Protein AF-A0A2V5ZCC7-F1 (afdb_monomer_lite)

Foldseek 3Di:
DEEEEQEAPAPVSVVVQVVCVVVPYNYHYDYPDDPVRPPHPRPDPDDDQDLCPDPPPVSNVVSVVVVVVVVVVCVVVVNDDD

Secondary structure (DSSP, 8-state):
--EEEEE--SHHHHHHHHHHHHTT-EEEEE-SSSSS-TT-TT-SS--------TT-HHHHHHHHHHHHHHHHHHHHTT----

Sequence (82 aa):
MSRTIVVGAGINGVTAAIELKKRGHEVVLIDPGPLPHPLAASTDISKAVRAAYGADEDYTALAERSIKLWRQWNQEFGTESA

Structure (mmCIF, N/CA/C/O backbone):
data_AF-A0A2V5ZCC7-F1
#
_entry.id   AF-A0A2V5ZCC7-F1
#
loop_
_atom_site.group_PDB
_atom_site.id
_atom_site.type_symbol
_atom_site.label_atom_id
_atom_site.label_alt_id
_atom_site.label_comp_id
_atom_site.label_asym_id
_atom_site.label_entity_id
_atom_site.label_seq_id
_atom_site.pdbx_PDB_ins_code
_atom_site.Cartn_x
_atom_site.Cartn_y
_atom_site.Cartn_z
_atom_site.occupancy
_atom_site.B_iso_or_equiv
_atom_site.auth_seq_id
_atom_site.auth_comp_id
_atom_site.auth_asym_id
_atom_site.auth_atom_id
_atom_site.pdbx_PDB_model_num
ATOM 1 N N . MET A 1 1 ? -21.701 6.687 -1.084 1.00 83.25 1 MET A N 1
ATOM 2 C CA . MET A 1 1 ? -21.163 6.495 0.280 1.00 83.25 1 MET A CA 1
ATOM 3 C C . MET A 1 1 ? -21.515 5.086 0.729 1.00 83.25 1 MET A C 1
ATOM 5 O O . MET A 1 1 ? -22.695 4.761 0.749 1.00 83.25 1 MET A O 1
ATOM 9 N N . SER A 1 2 ? -20.521 4.248 1.020 1.00 93.88 2 SER A N 1
ATOM 10 C CA . SER A 1 2 ? -20.721 2.902 1.583 1.00 93.88 2 SER A CA 1
ATOM 11 C C . SER A 1 2 ? -19.764 2.680 2.748 1.00 93.88 2 SER A C 1
ATOM 13 O O . SER A 1 2 ? -18.723 3.339 2.820 1.00 93.88 2 SER A O 1
ATOM 15 N N . ARG A 1 3 ? -20.118 1.745 3.630 1.00 97.56 3 ARG A N 1
ATOM 16 C CA . ARG A 1 3 ? -19.235 1.249 4.683 1.00 97.56 3 ARG A CA 1
ATOM 17 C C . ARG A 1 3 ? -18.449 0.053 4.156 1.00 97.56 3 ARG A C 1
ATOM 19 O O . ARG A 1 3 ? -19.055 -0.910 3.691 1.00 97.56 3 ARG A O 1
ATOM 26 N N . THR A 1 4 ? -17.124 0.126 4.214 1.00 98.38 4 THR A N 1
ATOM 27 C CA . THR A 1 4 ? -16.214 -0.874 3.645 1.00 98.38 4 THR A CA 1
ATOM 28 C C . THR A 1 4 ? -15.203 -1.319 4.693 1.00 98.38 4 THR A C 1
ATOM 30 O O . THR A 1 4 ? -14.587 -0.492 5.362 1.00 98.38 4 THR A O 1
ATOM 33 N N . ILE A 1 5 ? -15.012 -2.632 4.814 1.00 98.44 5 ILE A N 1
ATOM 34 C CA . ILE A 1 5 ? -13.958 -3.219 5.643 1.00 98.44 5 ILE A CA 1
ATOM 35 C C . ILE A 1 5 ? -12.840 -3.693 4.715 1.00 98.44 5 ILE A C 1
ATOM 37 O O . ILE A 1 5 ? -13.094 -4.439 3.771 1.00 98.44 5 ILE A O 1
ATOM 41 N N . VAL A 1 6 ? -11.613 -3.263 4.990 1.00 98.25 6 VAL A N 1
ATOM 42 C CA . VAL A 1 6 ? -10.397 -3.737 4.327 1.00 98.25 6 VAL A CA 1
ATOM 43 C C . VAL A 1 6 ? -9.663 -4.654 5.299 1.00 98.25 6 VAL A C 1
ATOM 45 O O . VAL A 1 6 ? -9.314 -4.236 6.403 1.00 98.25 6 VAL A O 1
ATOM 48 N N . VAL A 1 7 ? -9.457 -5.909 4.896 1.00 97.38 7 VAL A N 1
ATOM 49 C CA . VAL A 1 7 ? -8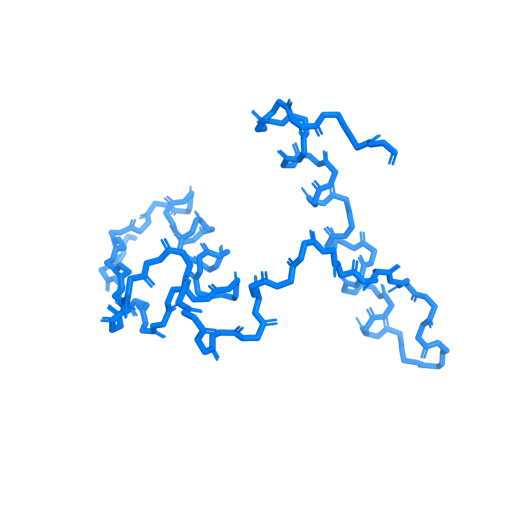.787 -6.934 5.707 1.00 97.38 7 VAL A CA 1
ATOM 50 C C . VAL A 1 7 ? -7.339 -7.083 5.243 1.00 97.38 7 VAL A C 1
ATOM 52 O O . VAL A 1 7 ? -7.093 -7.468 4.101 1.00 97.38 7 VAL A O 1
ATOM 55 N N . GLY A 1 8 ? -6.401 -6.785 6.141 1.00 95.81 8 GLY A N 1
ATOM 56 C CA . GLY A 1 8 ? -4.960 -6.726 5.903 1.00 95.81 8 GLY A CA 1
ATOM 57 C C . GLY A 1 8 ? -4.481 -5.289 5.687 1.00 95.81 8 GLY A C 1
ATOM 58 O O . GLY A 1 8 ? -4.819 -4.666 4.685 1.00 95.81 8 GLY A O 1
ATOM 59 N N . ALA A 1 9 ? -3.645 -4.774 6.590 1.00 95.19 9 ALA A N 1
ATOM 60 C CA . ALA A 1 9 ? -3.035 -3.442 6.532 1.00 95.19 9 ALA A CA 1
ATOM 61 C C . ALA A 1 9 ? -1.582 -3.474 6.027 1.00 95.19 9 ALA A C 1
ATOM 63 O O . ALA A 1 9 ? -0.740 -2.675 6.436 1.00 95.19 9 ALA A O 1
ATOM 64 N N . GLY A 1 10 ? -1.295 -4.376 5.084 1.00 93.75 10 GLY A N 1
ATOM 65 C CA . GLY A 1 10 ? -0.120 -4.267 4.219 1.00 93.75 10 GLY A CA 1
ATOM 66 C C . GLY A 1 10 ? -0.271 -3.145 3.182 1.00 93.75 10 GLY A C 1
ATOM 67 O O . GLY A 1 10 ? -1.309 -2.484 3.102 1.00 93.75 10 GLY A O 1
ATOM 68 N N . ILE A 1 11 ? 0.741 -2.960 2.327 1.00 92.69 11 ILE A N 1
ATOM 69 C CA . ILE A 1 11 ? 0.791 -1.837 1.369 1.00 92.69 11 ILE A CA 1
ATOM 70 C C . ILE A 1 11 ? -0.452 -1.732 0.462 1.00 92.69 11 ILE A C 1
ATOM 72 O O . ILE A 1 11 ? -0.991 -0.643 0.273 1.00 92.69 11 ILE A O 1
ATOM 76 N N . ASN A 1 12 ? -0.980 -2.857 -0.032 1.00 94.50 12 ASN A N 1
ATOM 77 C CA . ASN A 1 12 ? -2.185 -2.861 -0.872 1.00 94.50 12 ASN A CA 1
ATOM 78 C C . ASN A 1 12 ? -3.447 -2.487 -0.079 1.00 94.50 12 ASN A C 1
ATOM 80 O O . ASN A 1 12 ? -4.313 -1.782 -0.587 1.00 94.50 12 ASN A O 1
ATOM 84 N N . GLY A 1 13 ? -3.556 -2.933 1.173 1.00 96.44 13 GLY A N 1
ATOM 85 C CA . GLY A 1 13 ? -4.712 -2.629 2.013 1.00 96.44 13 GLY A CA 1
ATOM 86 C C . GLY A 1 13 ? -4.734 -1.175 2.470 1.00 96.44 13 GLY A C 1
ATOM 87 O O . GLY A 1 13 ? -5.768 -0.516 2.377 1.00 96.44 13 GLY A O 1
ATOM 88 N N . VAL A 1 14 ? -3.582 -0.639 2.883 1.00 95.06 14 VAL A N 1
ATOM 89 C CA . VAL A 1 14 ? -3.445 0.776 3.261 1.00 95.06 14 VAL A CA 1
ATOM 90 C C . VAL A 1 14 ? -3.721 1.690 2.065 1.00 95.06 14 VAL A C 1
ATOM 92 O O . VAL A 1 14 ? -4.505 2.630 2.190 1.00 95.06 14 VAL A O 1
ATOM 95 N N . THR A 1 15 ? -3.147 1.399 0.892 1.00 95.56 15 THR A N 1
ATOM 96 C CA . THR A 1 15 ? -3.388 2.198 -0.326 1.00 95.56 15 THR A CA 1
ATOM 97 C C . THR A 1 15 ? -4.863 2.162 -0.739 1.00 95.56 15 THR A C 1
ATOM 99 O O . THR A 1 15 ? -5.450 3.213 -0.999 1.00 95.56 15 THR A O 1
ATOM 102 N N . ALA A 1 16 ? -5.506 0.988 -0.708 1.00 97.38 16 ALA A N 1
ATOM 103 C CA . ALA A 1 16 ? -6.939 0.859 -0.965 1.00 97.38 16 ALA A CA 1
ATOM 104 C C . ALA A 1 16 ? -7.787 1.635 0.055 1.00 97.38 16 ALA A C 1
ATOM 106 O O . ALA A 1 16 ? -8.721 2.338 -0.331 1.00 97.38 16 ALA A O 1
ATOM 107 N N . ALA A 1 17 ? -7.460 1.548 1.348 1.00 97.75 17 ALA A N 1
ATOM 108 C CA . ALA A 1 17 ? -8.183 2.250 2.403 1.00 97.75 17 ALA A CA 1
ATOM 109 C C . ALA A 1 17 ? -8.092 3.777 2.252 1.00 97.75 17 ALA A C 1
ATOM 111 O O . ALA A 1 17 ? -9.110 4.460 2.384 1.00 97.75 17 ALA A O 1
ATOM 112 N N . ILE A 1 18 ? -6.908 4.306 1.917 1.00 95.75 18 ILE A N 1
ATOM 113 C CA . ILE A 1 18 ? -6.696 5.733 1.628 1.00 95.75 18 ILE A CA 1
ATOM 114 C C . ILE A 1 18 ? -7.571 6.175 0.451 1.00 95.75 18 ILE A C 1
ATOM 116 O O . ILE A 1 18 ? -8.309 7.154 0.565 1.00 95.75 18 ILE A O 1
ATOM 120 N N . GLU A 1 19 ? -7.537 5.446 -0.665 1.00 95.94 19 GLU A N 1
ATOM 121 C CA . GLU A 1 19 ? -8.290 5.817 -1.867 1.00 95.94 19 GLU A CA 1
ATOM 122 C C . GLU A 1 19 ? -9.810 5.699 -1.675 1.00 95.94 19 GLU A C 1
ATOM 124 O O . GLU A 1 19 ? -10.562 6.575 -2.107 1.00 95.94 19 GLU A O 1
ATOM 129 N N . LEU A 1 20 ? -10.283 4.677 -0.957 1.00 97.94 20 LEU A N 1
ATOM 130 C CA . LEU A 1 20 ? -11.690 4.564 -0.561 1.00 97.94 20 LEU A CA 1
ATOM 131 C C . LEU A 1 20 ? -12.108 5.725 0.349 1.00 97.94 20 LEU A C 1
ATOM 133 O O . LEU A 1 20 ? -13.170 6.318 0.152 1.00 97.94 20 LEU A O 1
ATOM 137 N N . LYS A 1 21 ? -11.267 6.101 1.317 1.00 97.62 21 LYS A N 1
ATOM 138 C CA . LYS A 1 21 ? -11.556 7.226 2.209 1.00 97.62 21 LYS A CA 1
ATOM 139 C C . LYS A 1 21 ? -11.626 8.547 1.441 1.00 97.62 21 LYS A C 1
ATOM 141 O O . LYS A 1 21 ? -12.578 9.300 1.644 1.00 97.62 21 LYS A O 1
ATOM 146 N N . LYS A 1 22 ? -10.687 8.799 0.519 1.00 95.31 22 LYS A N 1
ATOM 147 C CA . LYS A 1 22 ? -10.677 9.984 -0.364 1.00 95.31 22 LYS A CA 1
ATOM 148 C C . LYS A 1 22 ? -11.935 10.092 -1.226 1.00 95.31 22 LYS A C 1
ATOM 150 O O . LYS A 1 22 ? -12.431 11.190 -1.448 1.00 95.31 22 LYS A O 1
ATOM 155 N N . ARG A 1 23 ? -12.492 8.960 -1.665 1.00 96.88 23 ARG A N 1
ATOM 156 C CA . ARG A 1 23 ? -13.752 8.890 -2.432 1.00 96.88 23 ARG A CA 1
ATOM 157 C C . ARG A 1 23 ? -15.012 9.029 -1.566 1.00 96.88 23 ARG A C 1
ATOM 159 O O . ARG A 1 23 ? -16.123 8.904 -2.077 1.00 96.88 23 ARG A O 1
ATOM 166 N N . GLY A 1 24 ? -14.859 9.284 -0.266 1.00 97.94 24 GLY A N 1
ATOM 167 C CA . GLY A 1 24 ? -15.974 9.472 0.653 1.00 97.94 24 GLY A CA 1
ATOM 168 C C . GLY A 1 24 ? -16.639 8.159 1.051 1.00 97.94 24 GLY A C 1
ATOM 169 O O . GLY A 1 24 ? -17.859 8.081 1.096 1.00 97.94 24 GLY A O 1
ATOM 170 N N . HIS A 1 25 ? -15.877 7.100 1.308 1.00 98.44 25 HIS A N 1
ATOM 171 C CA . HIS A 1 25 ? -16.408 5.909 1.974 1.00 98.44 25 HIS A CA 1
ATOM 172 C C . HIS A 1 25 ? -16.096 5.942 3.477 1.00 98.44 25 HIS A C 1
ATOM 174 O O . HIS A 1 25 ? -15.107 6.537 3.920 1.00 98.44 25 HIS A O 1
ATOM 180 N N . GLU A 1 26 ? -16.940 5.290 4.277 1.00 98.44 26 GLU A N 1
ATOM 181 C CA . GLU A 1 26 ? -16.591 4.940 5.654 1.00 98.44 26 GLU A CA 1
ATOM 182 C C . GLU A 1 26 ? -15.739 3.671 5.591 1.00 98.44 26 GLU A C 1
ATOM 184 O O . GLU A 1 26 ? -16.202 2.639 5.110 1.00 98.44 26 GLU A O 1
ATOM 189 N N . VAL A 1 27 ? -14.484 3.751 6.026 1.00 98.62 27 VAL A N 1
ATOM 190 C CA . VAL A 1 27 ? -13.518 2.660 5.867 1.00 98.62 27 VAL A CA 1
ATOM 191 C C . VAL A 1 27 ? -13.033 2.201 7.230 1.00 98.62 27 VAL A C 1
ATOM 193 O O . VAL A 1 27 ? -12.574 3.016 8.029 1.00 98.62 27 VAL A O 1
ATOM 196 N N . VAL A 1 28 ? -13.102 0.893 7.464 1.00 98.19 28 VAL A N 1
ATOM 197 C CA . VAL A 1 28 ? -12.452 0.221 8.590 1.00 98.19 28 VAL A CA 1
ATOM 198 C C . VAL A 1 28 ? -11.316 -0.624 8.025 1.00 98.19 28 VAL A C 1
ATOM 200 O O . VAL A 1 28 ? -11.556 -1.501 7.199 1.00 98.19 28 VAL A O 1
ATOM 203 N N . LEU A 1 29 ? -10.085 -0.357 8.451 1.00 97.44 29 LEU A N 1
ATOM 204 C CA . LEU A 1 29 ? -8.907 -1.142 8.088 1.00 97.44 29 LEU A CA 1
ATOM 205 C C . LEU A 1 29 ? -8.509 -2.007 9.284 1.00 97.44 29 LEU A C 1
ATOM 207 O O . LEU A 1 29 ? -8.331 -1.476 10.380 1.00 97.44 29 LEU A O 1
ATOM 211 N N . ILE A 1 30 ? -8.383 -3.317 9.077 1.00 96.75 30 ILE A N 1
ATOM 212 C CA . ILE A 1 30 ? -8.013 -4.270 10.131 1.00 96.75 30 ILE A CA 1
ATOM 213 C C . ILE A 1 30 ? -6.780 -5.080 9.737 1.00 96.75 30 ILE A C 1
ATOM 215 O O . ILE A 1 30 ? -6.608 -5.427 8.571 1.00 96.75 30 ILE A O 1
ATOM 219 N N . ASP A 1 31 ? -5.944 -5.410 10.716 1.00 95.50 31 ASP A N 1
ATOM 220 C CA . ASP A 1 31 ? -4.750 -6.244 10.559 1.00 95.50 31 ASP A CA 1
ATOM 221 C C . ASP A 1 31 ? -4.439 -6.954 11.886 1.00 95.50 31 ASP A C 1
ATOM 223 O O . ASP A 1 31 ? -4.727 -6.377 12.939 1.00 95.50 31 ASP A O 1
ATOM 227 N N . PRO A 1 32 ? -3.880 -8.179 11.874 1.00 93.31 32 PRO A N 1
ATOM 228 C CA . PRO A 1 32 ? -3.476 -8.872 13.100 1.00 93.31 32 PRO A CA 1
ATOM 229 C C . PRO A 1 32 ? -2.387 -8.143 13.913 1.00 93.31 32 PRO A C 1
ATOM 231 O O . PRO A 1 32 ? -2.325 -8.344 15.124 1.00 93.31 32 PRO A O 1
ATOM 234 N N . GLY A 1 33 ? -1.586 -7.266 13.293 1.00 80.25 33 GLY A N 1
ATOM 235 C CA . GLY A 1 33 ? -0.622 -6.393 13.974 1.00 80.25 33 GLY A CA 1
ATOM 236 C C . GLY A 1 33 ? 0.616 -7.091 14.580 1.00 80.25 33 GLY A C 1
ATOM 237 O O . GLY A 1 33 ? 0.718 -8.318 14.544 1.00 80.25 33 GLY A O 1
ATOM 238 N N . PRO A 1 34 ? 1.579 -6.326 15.153 1.00 91.06 34 PRO A N 1
ATOM 239 C CA . PRO A 1 34 ? 1.686 -4.852 15.160 1.00 91.06 34 PRO A CA 1
ATOM 240 C C . PRO A 1 34 ? 1.900 -4.283 13.748 1.00 91.06 34 PRO A C 1
ATOM 242 O O . PRO A 1 34 ? 2.155 -5.047 12.834 1.00 91.06 34 PRO A O 1
ATOM 245 N N . LEU A 1 35 ? 1.795 -2.966 13.535 1.00 86.44 35 LEU A N 1
ATOM 246 C CA . LEU A 1 35 ? 2.084 -2.354 12.228 1.00 86.44 35 LEU A CA 1
ATOM 247 C C . LEU A 1 35 ? 3.412 -1.575 12.246 1.00 86.44 35 LEU A C 1
ATOM 249 O O . LEU A 1 35 ? 3.628 -0.809 13.184 1.00 86.44 35 LEU A O 1
ATOM 253 N N . PRO A 1 36 ? 4.265 -1.708 11.210 1.00 86.94 36 PRO A N 1
ATOM 254 C CA . PRO A 1 36 ? 4.164 -2.684 10.118 1.00 86.94 36 PRO A CA 1
ATOM 255 C C . PRO A 1 36 ? 4.345 -4.129 10.627 1.00 86.94 36 PRO A C 1
ATOM 257 O O . PRO A 1 36 ? 5.186 -4.390 11.485 1.00 86.94 36 PRO A O 1
ATOM 260 N N . HIS A 1 37 ? 3.539 -5.066 10.112 1.00 88.69 37 HIS A N 1
ATOM 261 C CA . HIS A 1 37 ? 3.524 -6.453 10.597 1.00 88.69 37 HIS A CA 1
ATOM 262 C C . HIS A 1 37 ? 4.856 -7.151 10.312 1.00 88.69 37 HIS A C 1
ATOM 264 O O . HIS A 1 37 ? 5.259 -7.159 9.153 1.00 88.69 37 HIS A O 1
ATOM 270 N N . PRO A 1 38 ? 5.527 -7.791 11.296 1.00 88.56 38 PRO A N 1
ATOM 271 C CA . PRO A 1 38 ? 6.863 -8.370 11.102 1.00 88.56 38 PRO A CA 1
ATOM 272 C C . PRO A 1 38 ? 6.954 -9.377 9.947 1.00 88.56 38 PRO A C 1
ATOM 274 O O . PRO A 1 38 ? 7.982 -9.479 9.289 1.00 88.56 38 PRO A O 1
ATOM 277 N N . LEU A 1 39 ? 5.861 -10.100 9.685 1.00 89.38 39 LEU A N 1
ATOM 278 C CA . LEU A 1 39 ? 5.743 -11.060 8.576 1.00 89.38 39 LEU A CA 1
ATOM 279 C C . LEU A 1 39 ? 5.184 -10.462 7.272 1.00 89.38 39 LEU A C 1
ATOM 281 O O . LEU A 1 39 ? 4.924 -11.204 6.326 1.00 89.38 39 LEU A O 1
ATOM 285 N N . ALA A 1 40 ? 4.924 -9.154 7.205 1.00 90.81 40 ALA A N 1
ATOM 286 C CA . ALA A 1 40 ? 4.427 -8.545 5.978 1.00 90.81 40 ALA A CA 1
ATOM 287 C C . ALA A 1 40 ? 5.534 -8.480 4.922 1.00 90.81 40 ALA A C 1
ATOM 289 O O . ALA A 1 40 ? 6.668 -8.114 5.205 1.00 90.81 40 ALA A O 1
ATOM 290 N N . ALA A 1 41 ? 5.172 -8.716 3.662 1.00 89.94 41 ALA A N 1
ATOM 291 C CA . ALA A 1 41 ? 6.087 -8.566 2.529 1.00 89.94 41 ALA A CA 1
ATOM 292 C C . ALA A 1 41 ? 6.524 -7.105 2.270 1.00 89.94 41 ALA A C 1
ATOM 294 O O . ALA A 1 41 ? 7.325 -6.849 1.371 1.00 89.94 41 ALA A O 1
ATOM 295 N N . SER A 1 42 ? 5.967 -6.139 3.006 1.00 88.38 42 SER A N 1
ATOM 296 C CA . SER A 1 42 ? 6.211 -4.701 2.868 1.00 88.38 42 SER A CA 1
ATOM 297 C C . SER A 1 42 ? 7.044 -4.104 4.010 1.00 88.38 42 SER A C 1
ATOM 299 O O . SER A 1 42 ? 6.998 -2.894 4.194 1.00 88.38 42 SER A O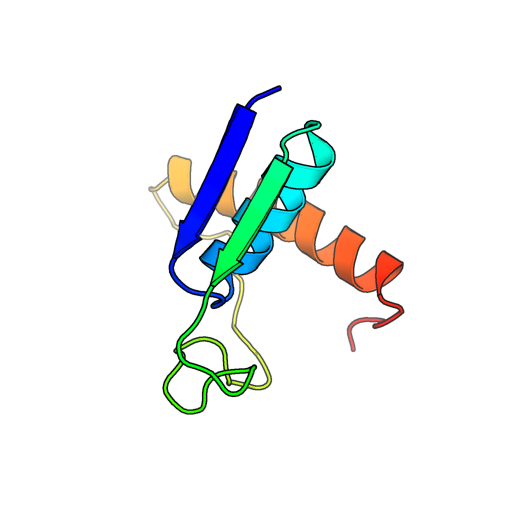 1
ATOM 301 N N . THR A 1 43 ? 7.749 -4.920 4.801 1.00 85.88 43 THR A N 1
ATOM 302 C CA . THR A 1 43 ? 8.605 -4.451 5.913 1.00 85.88 43 THR A CA 1
ATOM 303 C C . THR A 1 43 ? 10.010 -4.026 5.494 1.00 85.88 43 THR A C 1
ATOM 305 O O . THR A 1 43 ? 10.720 -3.432 6.302 1.00 85.88 43 THR A O 1
ATOM 308 N N . ASP A 1 44 ? 10.427 -4.314 4.260 1.00 84.75 44 ASP A N 1
ATOM 309 C CA . ASP A 1 44 ? 11.731 -3.882 3.753 1.00 84.75 44 ASP A CA 1
ATOM 310 C C . ASP A 1 44 ? 11.851 -2.353 3.714 1.00 84.75 44 ASP A C 1
ATOM 312 O O . ASP A 1 44 ? 10.876 -1.645 3.462 1.00 84.75 44 ASP A O 1
ATOM 316 N N . ILE A 1 45 ? 13.078 -1.852 3.880 1.00 85.56 45 ILE A N 1
ATOM 317 C CA . ILE A 1 45 ? 13.385 -0.412 3.820 1.00 85.56 4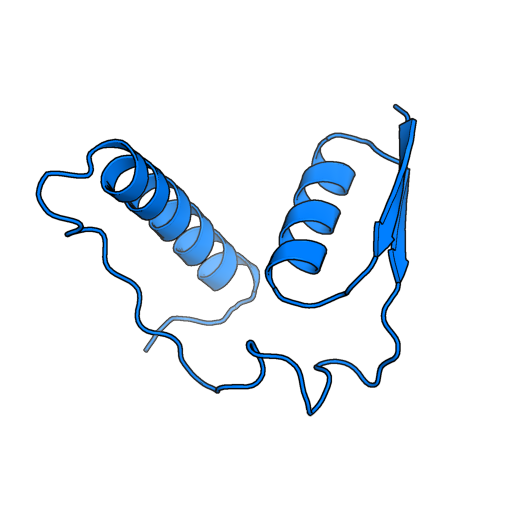5 ILE A CA 1
ATOM 318 C C . ILE A 1 45 ? 13.093 0.156 2.423 1.00 85.56 45 ILE A C 1
ATOM 320 O O . ILE A 1 45 ? 12.579 1.264 2.293 1.00 85.56 45 ILE A O 1
ATOM 324 N N . SER A 1 46 ? 13.402 -0.618 1.378 1.00 87.38 46 SER A N 1
ATOM 325 C CA . SER A 1 46 ? 13.295 -0.182 -0.014 1.00 87.38 46 SER A CA 1
ATOM 326 C C . SER A 1 46 ? 12.706 -1.277 -0.894 1.00 87.38 46 SER A C 1
ATOM 328 O O . SER A 1 46 ? 12.969 -2.466 -0.707 1.00 87.38 46 SER A O 1
ATOM 330 N N . LYS A 1 47 ? 11.958 -0.869 -1.921 1.00 89.62 47 LYS A N 1
ATOM 331 C CA . LYS A 1 47 ? 11.469 -1.744 -2.992 1.00 89.62 47 LYS A CA 1
ATOM 332 C C . LYS A 1 47 ? 11.855 -1.158 -4.343 1.00 89.62 47 LYS A C 1
ATOM 334 O O . LYS A 1 47 ? 11.704 0.038 -4.572 1.00 89.62 47 LYS A O 1
ATOM 339 N N . ALA A 1 48 ? 12.332 -2.008 -5.248 1.00 92.50 48 ALA A N 1
ATOM 340 C CA . ALA A 1 48 ? 12.609 -1.593 -6.616 1.00 92.50 48 ALA A CA 1
ATOM 341 C C . ALA A 1 48 ? 11.299 -1.312 -7.363 1.00 92.50 48 ALA A C 1
ATOM 343 O O . ALA A 1 48 ? 10.353 -2.098 -7.295 1.00 92.50 48 ALA A O 1
ATOM 344 N N . VAL A 1 49 ? 11.274 -0.221 -8.125 1.00 93.19 49 VAL A N 1
ATOM 345 C CA . VAL A 1 49 ? 10.148 0.154 -8.985 1.00 93.19 49 VAL A CA 1
ATOM 346 C C . VAL A 1 49 ? 10.658 0.309 -10.414 1.00 93.19 49 VAL A C 1
ATOM 348 O O . VAL A 1 49 ? 11.694 0.929 -10.645 1.00 93.19 49 VAL A O 1
ATOM 351 N N . ARG A 1 50 ? 9.952 -0.286 -11.380 1.00 95.31 50 ARG A N 1
ATOM 352 C CA . ARG A 1 50 ? 10.295 -0.258 -12.809 1.00 95.31 50 ARG A CA 1
ATOM 353 C C . ARG A 1 50 ? 9.018 -0.144 -13.634 1.00 95.31 50 ARG A C 1
ATOM 355 O O . ARG A 1 50 ? 8.016 -0.746 -13.268 1.00 95.31 50 ARG A O 1
ATOM 362 N N . ALA A 1 51 ? 9.086 0.589 -14.742 1.00 96.25 51 ALA A N 1
ATOM 363 C CA . ALA A 1 51 ? 8.017 0.639 -15.743 1.00 96.25 51 ALA A CA 1
ATOM 364 C C . ALA A 1 51 ? 8.287 -0.277 -16.948 1.00 96.25 51 ALA A C 1
ATOM 366 O O . ALA A 1 51 ? 7.357 -0.667 -17.634 1.00 96.25 51 ALA A O 1
ATOM 367 N N . ALA A 1 52 ? 9.545 -0.667 -17.186 1.00 95.69 52 ALA A N 1
ATOM 368 C CA . ALA A 1 52 ? 9.916 -1.535 -18.300 1.00 95.69 52 ALA A CA 1
ATOM 369 C C . ALA A 1 52 ? 9.481 -2.993 -18.051 1.00 95.69 52 ALA A C 1
ATOM 371 O O . ALA A 1 52 ? 10.263 -3.796 -17.530 1.00 95.69 52 ALA A O 1
ATOM 372 N N . TYR A 1 53 ? 8.237 -3.316 -18.420 1.00 96.38 53 TYR A N 1
ATOM 373 C CA . TYR A 1 53 ? 7.661 -4.668 -18.381 1.00 96.38 53 TYR A CA 1
ATOM 374 C C . TYR A 1 53 ? 7.640 -5.371 -19.754 1.00 96.38 53 TYR A C 1
ATOM 376 O O . TYR A 1 53 ? 7.091 -6.460 -19.897 1.00 96.38 53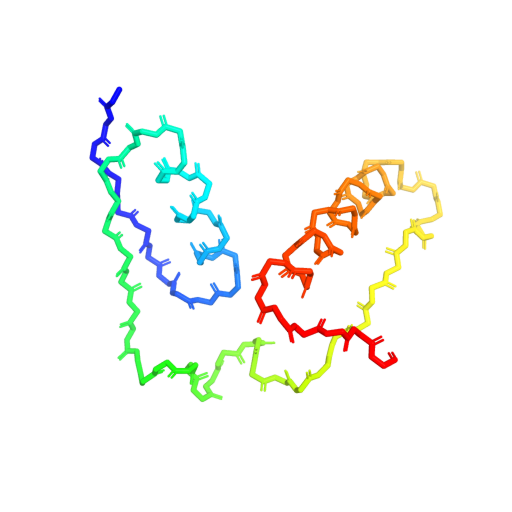 TYR A O 1
ATOM 384 N N . GLY A 1 54 ? 8.315 -4.807 -20.760 1.00 95.44 54 GLY A N 1
ATOM 385 C CA . GLY A 1 54 ? 8.453 -5.424 -22.080 1.00 95.44 54 GLY A CA 1
ATOM 386 C C . GLY A 1 54 ? 7.155 -5.343 -22.879 1.00 95.44 54 GLY A C 1
ATOM 387 O O . GLY A 1 54 ? 6.607 -4.259 -23.033 1.00 95.44 54 GLY A O 1
ATOM 388 N N . ALA A 1 55 ? 6.682 -6.480 -23.391 1.00 96.88 55 ALA A N 1
ATOM 389 C CA . ALA A 1 55 ? 5.446 -6.556 -24.174 1.00 96.88 55 ALA A CA 1
ATOM 390 C C . ALA A 1 55 ? 4.163 -6.456 -23.322 1.00 96.88 55 ALA A C 1
ATOM 392 O O . ALA A 1 55 ? 3.067 -6.452 -23.873 1.00 96.88 55 ALA A O 1
ATOM 393 N N . ASP A 1 56 ? 4.283 -6.402 -21.992 1.00 97.25 56 ASP A N 1
ATOM 394 C CA . ASP A 1 56 ? 3.145 -6.231 -21.092 1.00 97.25 56 ASP A CA 1
ATOM 395 C C . ASP A 1 56 ? 2.805 -4.738 -20.942 1.00 97.25 56 ASP A C 1
ATOM 397 O O . ASP A 1 56 ? 3.341 -4.007 -20.095 1.00 97.25 56 ASP A O 1
ATOM 401 N N . GLU A 1 57 ? 1.941 -4.272 -21.840 1.00 97.12 57 GLU A N 1
ATOM 402 C CA . GLU A 1 57 ? 1.500 -2.879 -21.903 1.00 97.12 57 GLU A CA 1
ATOM 403 C C . GLU A 1 57 ? 0.650 -2.488 -20.686 1.00 97.12 57 GLU A C 1
ATOM 405 O O . GLU A 1 57 ? 0.776 -1.369 -20.181 1.00 97.12 57 GLU A O 1
ATOM 410 N N . ASP A 1 58 ? -0.151 -3.415 -20.153 1.00 97.81 58 ASP A N 1
ATOM 411 C CA . ASP A 1 58 ? -1.023 -3.167 -19.003 1.00 97.81 58 ASP A CA 1
ATOM 412 C C . ASP A 1 58 ? -0.207 -2.901 -17.735 1.00 97.81 58 ASP A C 1
ATOM 414 O O . ASP A 1 58 ? -0.458 -1.921 -17.016 1.00 97.81 58 ASP A O 1
ATOM 418 N N . TYR A 1 59 ? 0.815 -3.723 -17.474 1.00 97.12 59 TYR A N 1
ATOM 419 C CA . TYR A 1 59 ? 1.721 -3.510 -16.346 1.00 97.12 59 TYR A CA 1
ATOM 420 C C . TYR A 1 59 ? 2.598 -2.276 -16.529 1.00 97.12 59 TYR A C 1
ATOM 422 O O . TYR A 1 59 ? 2.839 -1.560 -15.553 1.00 97.12 59 TYR A O 1
ATOM 430 N N . THR A 1 60 ? 3.036 -1.987 -17.756 1.00 97.75 60 THR A N 1
ATOM 431 C CA . THR A 1 60 ? 3.783 -0.758 -18.062 1.00 97.75 60 THR A CA 1
ATOM 432 C C . THR A 1 60 ? 2.936 0.472 -17.729 1.00 97.75 60 THR A C 1
ATOM 434 O O . THR A 1 60 ? 3.341 1.307 -16.914 1.00 97.75 60 THR A O 1
ATOM 437 N N . ALA A 1 61 ? 1.707 0.537 -18.247 1.00 97.50 61 ALA A N 1
ATOM 438 C CA . ALA A 1 61 ? 0.792 1.644 -17.995 1.00 97.50 61 ALA A CA 1
ATOM 439 C C . ALA A 1 61 ? 0.410 1.757 -16.507 1.00 97.50 61 ALA A C 1
ATOM 441 O O . ALA A 1 61 ? 0.271 2.861 -15.970 1.00 97.50 61 ALA A O 1
ATOM 442 N N . LEU A 1 62 ? 0.238 0.630 -15.808 1.00 97.06 62 LEU A N 1
ATOM 443 C CA . LEU A 1 62 ? -0.019 0.619 -14.367 1.00 97.06 62 LEU A CA 1
ATOM 444 C C . LEU A 1 62 ? 1.176 1.151 -13.565 1.00 97.06 62 LEU A C 1
ATOM 446 O O . LEU A 1 62 ? 0.982 1.940 -12.633 1.00 97.06 62 LEU A O 1
ATOM 450 N N . ALA A 1 63 ? 2.394 0.746 -13.920 1.00 97.38 63 ALA A N 1
ATOM 451 C CA . ALA A 1 63 ? 3.615 1.185 -13.257 1.00 97.38 63 ALA A CA 1
ATOM 452 C C . ALA A 1 63 ? 3.836 2.691 -13.434 1.00 97.38 63 ALA A C 1
ATOM 454 O O . ALA A 1 63 ? 4.100 3.383 -12.451 1.00 97.38 63 ALA A O 1
ATOM 455 N N . GLU A 1 64 ? 3.650 3.224 -14.643 1.00 97.06 64 GLU A N 1
ATOM 456 C CA . GLU A 1 64 ? 3.775 4.661 -14.916 1.00 97.06 64 GLU A CA 1
ATOM 457 C C . GLU A 1 64 ? 2.792 5.499 -14.090 1.00 97.06 64 GLU A C 1
ATOM 459 O O . GLU A 1 64 ? 3.189 6.482 -13.451 1.00 97.06 64 GLU A O 1
ATOM 464 N N . ARG A 1 65 ? 1.519 5.078 -14.029 1.00 96.94 65 ARG A N 1
ATOM 465 C CA . ARG A 1 65 ? 0.512 5.737 -13.179 1.00 96.94 65 ARG A CA 1
ATOM 466 C C . ARG A 1 65 ? 0.899 5.677 -11.701 1.00 96.94 65 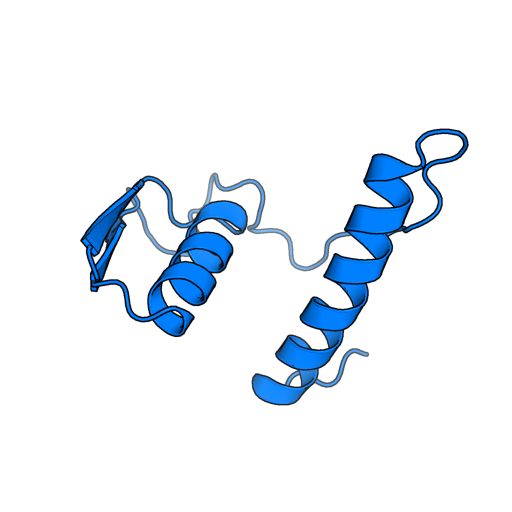ARG A C 1
ATOM 468 O O . ARG A 1 65 ? 0.813 6.692 -11.012 1.00 96.94 65 ARG A O 1
ATOM 475 N N . SER A 1 66 ? 1.350 4.517 -11.227 1.00 96.19 66 SER A N 1
ATOM 476 C CA . SER A 1 66 ? 1.713 4.306 -9.819 1.00 96.19 66 SER A CA 1
ATOM 477 C C . SER A 1 66 ? 2.936 5.130 -9.406 1.00 96.19 66 SER A C 1
ATOM 479 O O . SER A 1 66 ? 2.905 5.791 -8.373 1.00 96.19 66 SER A O 1
ATOM 481 N N . ILE A 1 67 ? 3.987 5.174 -10.236 1.00 96.06 67 ILE A N 1
ATOM 482 C CA . ILE A 1 67 ? 5.210 5.955 -9.975 1.00 96.06 67 ILE A CA 1
ATOM 483 C C . ILE A 1 67 ? 4.884 7.434 -9.760 1.00 96.06 67 ILE A C 1
ATOM 485 O O . ILE A 1 67 ? 5.440 8.069 -8.861 1.00 96.06 67 ILE A O 1
ATOM 489 N N . LYS A 1 68 ? 3.975 7.993 -10.568 1.00 95.62 68 LYS A N 1
ATOM 490 C CA . LYS A 1 68 ? 3.543 9.385 -10.417 1.00 95.62 68 LYS A CA 1
ATOM 491 C C . LYS A 1 68 ? 2.894 9.628 -9.051 1.00 95.62 68 LYS A C 1
ATOM 493 O O . LYS A 1 68 ? 3.233 10.613 -8.402 1.00 95.6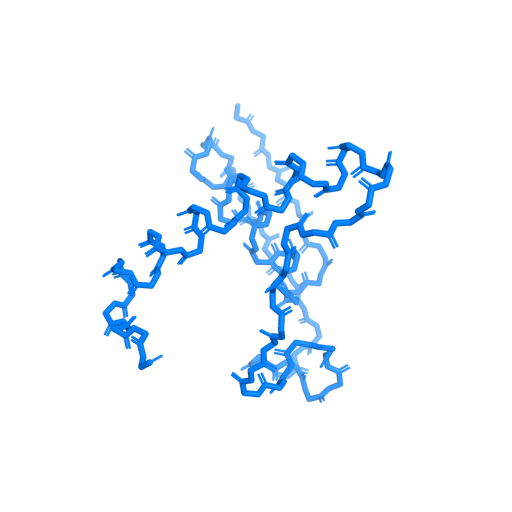2 68 LYS A O 1
ATOM 498 N N . LEU A 1 69 ? 2.005 8.735 -8.615 1.00 94.25 69 LEU A N 1
ATOM 499 C CA . LEU A 1 69 ? 1.333 8.832 -7.315 1.00 94.25 69 LEU A CA 1
ATOM 500 C C . LEU A 1 69 ? 2.322 8.688 -6.151 1.00 94.25 69 LEU A C 1
ATOM 502 O O . LEU A 1 69 ? 2.255 9.452 -5.195 1.00 94.25 69 LEU A O 1
ATOM 506 N N . TRP A 1 70 ? 3.288 7.771 -6.244 1.00 91.62 70 TRP A N 1
ATOM 507 C CA . TRP A 1 70 ? 4.287 7.575 -5.184 1.00 91.62 70 TRP A CA 1
ATOM 508 C C . TRP A 1 70 ? 5.178 8.800 -5.004 1.00 91.62 70 TRP A C 1
ATOM 510 O O . TRP A 1 70 ? 5.451 9.200 -3.878 1.00 91.62 70 TRP A O 1
ATOM 520 N N . ARG A 1 71 ? 5.557 9.468 -6.100 1.00 92.62 71 ARG A N 1
ATOM 521 C CA . ARG A 1 71 ? 6.281 10.746 -6.024 1.00 92.62 71 ARG A CA 1
ATOM 522 C C . ARG A 1 71 ? 5.464 11.845 -5.343 1.00 92.62 71 ARG A C 1
ATOM 524 O O . ARG A 1 71 ? 6.038 12.631 -4.600 1.00 92.62 71 ARG A O 1
ATOM 531 N N . GLN A 1 72 ? 4.152 11.898 -5.580 1.00 93.19 72 GLN A N 1
ATOM 532 C CA . GLN A 1 72 ? 3.267 12.847 -4.895 1.00 93.19 72 GLN A CA 1
ATOM 533 C C . GLN A 1 72 ? 3.208 12.555 -3.394 1.00 93.19 72 GLN A C 1
ATOM 535 O O . GLN A 1 72 ? 3.400 13.461 -2.593 1.00 93.19 72 GLN A O 1
ATOM 540 N N . TRP A 1 73 ? 3.040 11.290 -3.005 1.00 91.31 73 TRP A N 1
ATOM 541 C CA . TRP A 1 73 ? 3.052 10.896 -1.593 1.00 91.31 73 TRP A CA 1
ATOM 542 C C . TRP A 1 73 ? 4.380 11.195 -0.903 1.00 91.31 73 TRP A C 1
ATOM 544 O O . TRP A 1 73 ? 4.374 11.666 0.228 1.00 91.31 73 TRP A O 1
ATOM 554 N N . ASN A 1 74 ? 5.512 11.004 -1.583 1.00 89.19 74 ASN A N 1
ATOM 555 C CA . ASN A 1 74 ? 6.818 11.361 -1.027 1.00 89.19 74 ASN A CA 1
ATOM 556 C C . ASN A 1 74 ? 6.912 12.862 -0.702 1.00 89.19 74 ASN A C 1
ATOM 558 O O . ASN A 1 74 ? 7.449 13.230 0.341 1.00 89.19 74 ASN A O 1
ATOM 562 N N . GLN A 1 75 ? 6.345 13.721 -1.558 1.00 91.25 75 GLN A N 1
ATOM 563 C CA . GLN A 1 75 ? 6.257 15.163 -1.302 1.00 91.25 75 GLN A CA 1
ATOM 564 C C . GLN A 1 75 ? 5.303 15.473 -0.139 1.00 91.25 75 GLN A C 1
ATOM 566 O O . GLN A 1 75 ? 5.648 16.255 0.742 1.00 91.25 75 GLN A O 1
ATOM 571 N N . GLU A 1 76 ? 4.122 14.847 -0.113 1.00 90.12 76 GLU A N 1
ATOM 572 C CA . GLU A 1 76 ? 3.104 15.059 0.927 1.00 90.12 76 GLU A CA 1
ATOM 573 C C . GLU A 1 76 ? 3.578 14.622 2.320 1.00 90.12 76 GLU A C 1
ATOM 575 O O . GLU A 1 76 ? 3.303 15.302 3.308 1.00 90.12 76 GLU A O 1
ATOM 580 N N . PHE A 1 77 ? 4.304 13.507 2.414 1.00 85.31 77 PHE A N 1
ATOM 581 C CA . PHE A 1 77 ? 4.776 12.947 3.683 1.00 85.31 77 PHE A CA 1
ATOM 582 C C . PHE A 1 77 ? 6.138 13.493 4.135 1.00 85.31 77 PHE A C 1
ATOM 584 O O . PHE A 1 77 ? 6.668 13.041 5.149 1.00 85.31 77 PHE A O 1
ATOM 591 N N . GLY A 1 78 ? 6.695 14.480 3.425 1.00 76.31 78 GLY A N 1
ATOM 592 C CA . GLY A 1 78 ? 7.946 15.139 3.810 1.00 76.31 78 GLY A CA 1
ATOM 593 C C . GLY A 1 78 ? 9.186 14.254 3.669 1.00 76.31 78 GLY A C 1
ATOM 594 O O . GLY A 1 78 ? 10.209 14.521 4.294 1.00 76.31 78 GLY A O 1
ATOM 595 N N . THR A 1 79 ? 9.110 13.199 2.857 1.00 64.38 79 THR A N 1
ATOM 596 C CA . THR A 1 79 ? 10.253 12.350 2.523 1.00 64.38 79 THR A CA 1
ATOM 597 C C . THR A 1 79 ? 10.773 12.768 1.154 1.00 64.38 79 THR A C 1
ATOM 599 O O . THR A 1 79 ? 10.339 12.239 0.126 1.00 64.38 79 THR A O 1
ATOM 602 N N . GLU A 1 80 ? 11.694 13.732 1.112 1.00 55.16 80 GLU A N 1
ATOM 603 C CA . GLU A 1 80 ? 12.492 13.940 -0.098 1.00 55.16 80 GLU A CA 1
ATOM 604 C C . GLU A 1 80 ? 13.219 12.625 -0.402 1.00 55.16 80 GLU A C 1
ATOM 606 O O . GLU A 1 80 ? 13.935 12.077 0.435 1.00 55.16 80 GLU A O 1
ATOM 611 N N . SER A 1 81 ? 12.935 12.044 -1.567 1.00 54.06 81 SER A N 1
ATOM 612 C CA . SER A 1 81 ? 13.593 10.812 -1.997 1.00 54.06 81 SER A CA 1
ATOM 613 C C . SER A 1 81 ? 15.066 11.131 -2.241 1.00 54.06 81 SER A C 1
ATOM 615 O O . SER A 1 81 ? 15.351 11.978 -3.086 1.00 54.06 81 SER A O 1
ATOM 617 N N . ALA A 1 82 ? 15.963 10.493 -1.486 1.00 44.81 82 ALA A N 1
ATOM 618 C CA . ALA A 1 82 ? 17.390 10.461 -1.803 1.00 44.81 82 ALA A CA 1
ATOM 619 C C . ALA A 1 82 ? 17.638 9.823 -3.180 1.00 44.81 82 ALA A C 1
ATOM 621 O O . ALA A 1 82 ? 16.853 8.918 -3.562 1.00 44.81 82 ALA A O 1
#

pLDDT: mean 91.77, std 9.7, range [44.81, 98.62]

Radius of gyration: 14.8 Å; chains: 1; bounding box: 39×26×39 Å